Protein AF-A0A6B3H2T4-F1 (afdb_monomer)

pLDDT: mean 91.55, std 6.43, range [62.47, 96.56]

Sequence (38 aa):
YKANVEFFDDLGSPGGASKLGLIERDHAFVAGLPPQNQ

Mean predicted aligned error: 3.53 Å

Secondary structure (DSSP, 8-state):
-HHHHHTTTTT---S-GGGT-------HHHHTSPP---

Foldseek 3Di:
DVQVVVVCPVVPCVVDCPVVPDDPDGRPVVVPDDDPDD

Solvent-accessible surface area (ba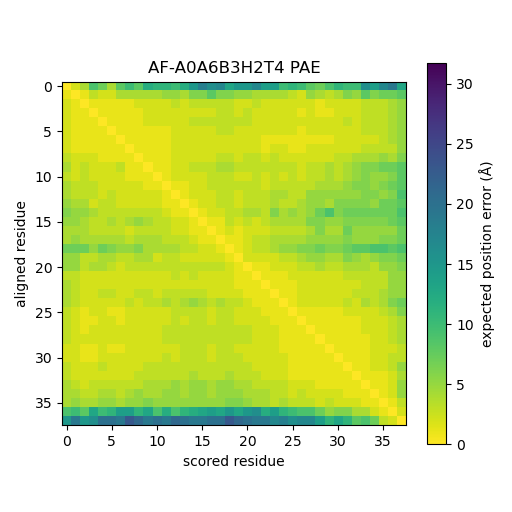ckbone atoms only — not comparable to full-atom values): 2744 Å² total; per-residue (Å²): 110,66,59,68,55,64,55,28,67,90,62,57,84,74,87,59,64,88,84,64,67,85,73,99,70,70,36,68,74,66,69,69,53,74,90,77,89,127

Structure (mmCIF, N/CA/C/O backbone):
data_AF-A0A6B3H2T4-F1
#
_entry.id   AF-A0A6B3H2T4-F1
#
loop_
_atom_site.group_PDB
_atom_site.id
_atom_site.type_symbol
_atom_site.label_atom_id
_atom_site.label_alt_id
_atom_site.label_comp_id
_atom_site.label_asym_id
_atom_site.label_entity_id
_atom_site.label_seq_id
_atom_site.pdbx_PDB_ins_code
_atom_site.Cartn_x
_atom_site.Cartn_y
_atom_site.Cartn_z
_atom_site.occupancy
_atom_site.B_iso_or_equiv
_atom_site.auth_seq_id
_atom_site.auth_comp_id
_atom_site.auth_asym_id
_atom_site.auth_atom_id
_atom_site.pdbx_PDB_model_num
ATOM 1 N N . TYR A 1 1 ? -4.665 -10.683 2.884 1.00 73.25 1 TYR A N 1
ATOM 2 C CA . TYR A 1 1 ? -3.824 -10.864 1.682 1.00 73.25 1 TYR A CA 1
ATOM 3 C C . TYR A 1 1 ? -4.277 -9.972 0.531 1.00 73.25 1 TYR A C 1
ATOM 5 O O . TYR A 1 1 ? -3.449 -9.223 0.041 1.00 73.25 1 TYR A O 1
ATOM 13 N N . LYS A 1 2 ? -5.573 -9.972 0.172 1.00 91.75 2 LYS A N 1
ATOM 14 C CA . LYS A 1 2 ? -6.151 -9.157 -0.914 1.00 91.75 2 LYS A CA 1
ATOM 15 C C . LYS A 1 2 ? -5.680 -7.692 -0.938 1.00 91.75 2 LYS A C 1
ATOM 17 O O . LYS A 1 2 ? -5.097 -7.278 -1.925 1.00 91.75 2 LYS A O 1
ATOM 22 N N . ALA A 1 3 ? -5.792 -6.977 0.185 1.00 94.88 3 ALA A N 1
ATOM 23 C CA . ALA A 1 3 ? -5.374 -5.573 0.272 1.00 94.88 3 ALA A CA 1
ATOM 24 C C . ALA A 1 3 ? -3.893 -5.329 -0.076 1.00 94.88 3 ALA A C 1
ATOM 26 O O . ALA A 1 3 ? -3.574 -4.326 -0.703 1.00 94.88 3 ALA A O 1
ATOM 27 N N . ASN A 1 4 ? -3.000 -6.253 0.295 1.00 93.88 4 ASN A N 1
ATOM 28 C CA . ASN A 1 4 ? -1.583 -6.133 -0.046 1.00 93.88 4 ASN A CA 1
ATOM 29 C C . ASN A 1 4 ? -1.349 -6.413 -1.526 1.00 93.88 4 ASN A C 1
ATOM 31 O O . ASN A 1 4 ? -0.539 -5.730 -2.124 1.00 93.88 4 ASN A O 1
ATOM 35 N N . VAL A 1 5 ? -2.019 -7.411 -2.107 1.00 94.50 5 VAL A N 1
ATOM 36 C CA . VAL A 1 5 ? -1.837 -7.761 -3.525 1.00 94.50 5 VAL A CA 1
ATOM 37 C C . VAL A 1 5 ? -2.389 -6.672 -4.428 1.00 94.50 5 VAL A C 1
ATOM 39 O O . VAL A 1 5 ? -1.671 -6.211 -5.301 1.00 94.50 5 VAL A O 1
ATOM 42 N N . GLU A 1 6 ? -3.608 -6.210 -4.161 1.00 95.19 6 GLU A N 1
ATOM 43 C CA . GLU A 1 6 ? -4.287 -5.191 -4.974 1.00 95.19 6 GLU A CA 1
ATOM 44 C C . GLU A 1 6 ? -3.651 -3.800 -4.818 1.00 95.19 6 GLU A C 1
ATOM 46 O O . GLU A 1 6 ? -3.831 -2.897 -5.638 1.00 95.19 6 GLU A O 1
ATOM 51 N N . PHE A 1 7 ? -2.812 -3.609 -3.796 1.00 94.81 7 PHE A N 1
ATOM 52 C CA . PHE A 1 7 ? -1.908 -2.468 -3.782 1.00 94.81 7 PHE A CA 1
ATOM 53 C C . PHE A 1 7 ? -0.922 -2.515 -4.973 1.00 94.81 7 PHE A C 1
ATOM 55 O O . PHE A 1 7 ? -0.511 -1.477 -5.473 1.00 94.81 7 PHE A O 1
ATOM 62 N N . PHE A 1 8 ? -0.546 -3.676 -5.489 1.00 94.81 8 PHE A N 1
ATOM 63 C CA . PHE A 1 8 ? 0.420 -3.768 -6.584 1.00 94.81 8 PHE A CA 1
ATOM 64 C C . PHE A 1 8 ? -0.212 -3.894 -7.977 1.00 94.81 8 PHE A C 1
ATOM 66 O O . PHE A 1 8 ? 0.546 -3.964 -8.938 1.00 94.81 8 PHE A O 1
ATOM 73 N N . ASP A 1 9 ? -1.541 -3.869 -8.131 1.00 93.75 9 ASP A N 1
ATOM 74 C CA . ASP A 1 9 ? -2.199 -4.123 -9.430 1.00 93.75 9 ASP A CA 1
ATOM 75 C C . ASP A 1 9 ? -1.728 -3.171 -10.545 1.00 93.75 9 ASP A C 1
ATOM 77 O O . ASP A 1 9 ? -1.339 -3.627 -11.620 1.00 93.75 9 ASP A O 1
ATOM 81 N N . ASP A 1 10 ? -1.667 -1.865 -10.269 1.00 89.12 10 ASP A N 1
ATOM 82 C CA . ASP A 1 10 ? -1.200 -0.861 -11.242 1.00 89.12 10 ASP A CA 1
ATOM 83 C C . ASP A 1 10 ? 0.331 -0.708 -11.260 1.00 89.12 10 ASP A C 1
ATOM 85 O O . ASP A 1 10 ? 0.915 -0.208 -12.222 1.00 89.12 10 ASP A O 1
ATOM 89 N N . LEU A 1 11 ? 0.996 -1.117 -10.177 1.00 91.81 11 LEU A N 1
ATOM 90 C CA . LEU A 1 11 ? 2.436 -0.940 -9.975 1.00 91.81 11 LEU A CA 1
ATOM 91 C C . LEU A 1 11 ? 3.255 -2.118 -10.529 1.00 91.81 11 LEU A C 1
ATOM 93 O O . LEU A 1 11 ? 4.444 -1.977 -10.824 1.00 91.81 11 LEU A O 1
ATOM 97 N N . GLY A 1 12 ? 2.634 -3.293 -10.636 1.00 91.25 12 GLY A N 1
ATOM 98 C CA . GLY A 1 12 ? 3.297 -4.559 -10.908 1.00 91.25 12 GLY A CA 1
ATOM 99 C C . GLY A 1 12 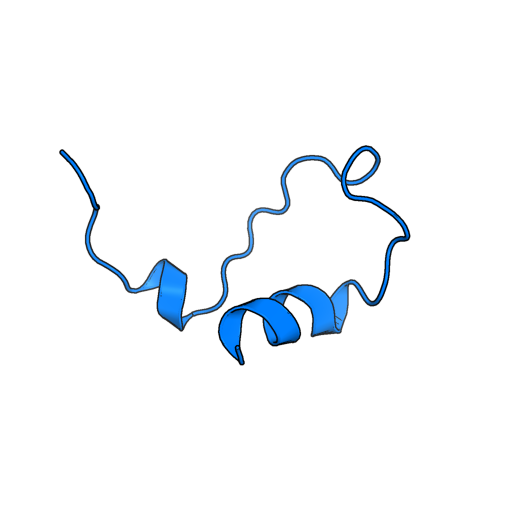? 4.325 -4.917 -9.830 1.00 91.25 12 GLY A C 1
ATOM 100 O O . GLY A 1 12 ? 4.131 -4.681 -8.638 1.00 91.25 12 GLY A O 1
ATOM 101 N N . SER A 1 13 ? 5.453 -5.494 -10.255 1.00 91.75 13 SER A N 1
ATOM 102 C CA . SER A 1 13 ? 6.580 -5.813 -9.371 1.00 91.75 13 SER A CA 1
ATOM 103 C C . SER A 1 13 ? 7.748 -4.847 -9.615 1.00 91.75 13 SER A C 1
ATOM 105 O O . SER A 1 13 ? 8.608 -5.131 -10.452 1.00 91.75 13 SER A O 1
ATOM 107 N N . PRO A 1 14 ? 7.839 -3.728 -8.874 1.00 90.94 14 PRO A N 1
ATOM 108 C CA . PRO A 1 14 ? 8.801 -2.655 -9.145 1.00 90.94 14 PRO A CA 1
ATOM 109 C C . PRO A 1 14 ? 10.258 -2.988 -8.777 1.00 90.94 14 PRO A C 1
ATOM 111 O O . PRO A 1 14 ? 11.150 -2.166 -8.972 1.00 90.94 14 PRO A O 1
ATOM 114 N N . GLY A 1 15 ? 10.526 -4.168 -8.206 1.00 91.50 15 GLY A N 1
ATOM 115 C CA . GLY A 1 15 ? 11.880 -4.586 -7.820 1.00 91.50 15 GLY A CA 1
ATOM 116 C C . GLY A 1 15 ? 12.462 -3.841 -6.609 1.00 91.50 15 GLY A C 1
ATOM 117 O O . GLY A 1 15 ? 13.651 -3.973 -6.330 1.00 91.50 15 GLY A O 1
ATOM 118 N N . GLY A 1 16 ? 11.643 -3.069 -5.885 1.00 91.31 16 GLY A N 1
ATOM 119 C CA . GLY A 1 16 ? 12.002 -2.408 -4.628 1.00 91.31 16 GLY A CA 1
ATOM 120 C C . GLY A 1 16 ? 11.307 -1.057 -4.432 1.00 91.31 16 GLY A C 1
ATOM 121 O O . GLY A 1 16 ? 11.063 -0.329 -5.390 1.00 91.31 16 GLY A O 1
ATOM 122 N N . ALA A 1 17 ? 11.013 -0.697 -3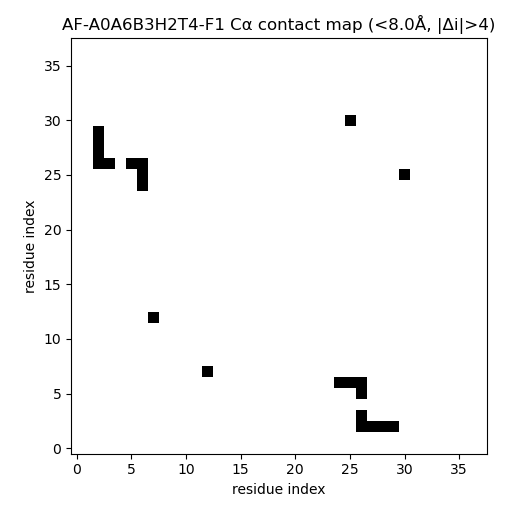.179 1.00 92.38 17 ALA A N 1
ATOM 123 C CA . ALA A 1 17 ? 10.288 0.537 -2.847 1.00 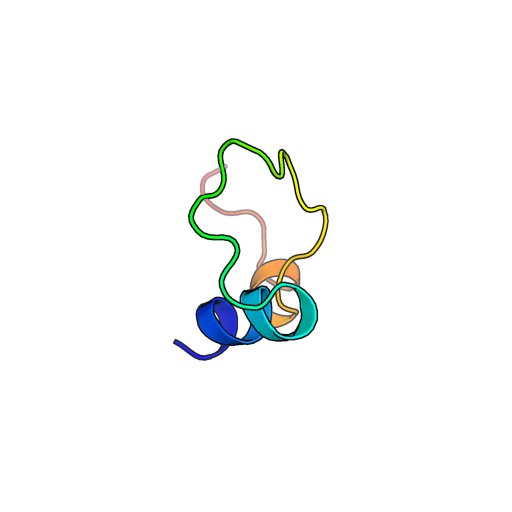92.38 17 ALA A CA 1
ATOM 124 C C . ALA A 1 17 ? 11.164 1.807 -2.866 1.00 92.38 17 ALA A C 1
ATOM 126 O O . ALA A 1 17 ? 10.650 2.908 -3.040 1.00 92.38 17 ALA A O 1
ATOM 127 N N . SER A 1 18 ? 12.491 1.679 -2.729 1.00 91.06 18 SER A N 1
ATOM 128 C CA . SER A 1 18 ? 13.410 2.816 -2.534 1.00 91.06 18 SER A CA 1
ATOM 129 C C . SER A 1 18 ? 13.393 3.860 -3.656 1.00 91.06 18 SER A C 1
ATOM 131 O O . SER A 1 18 ? 13.771 5.001 -3.419 1.00 91.06 18 SER A O 1
ATOM 133 N N . LYS A 1 19 ? 12.979 3.483 -4.873 1.00 88.12 19 LYS A N 1
ATOM 134 C CA . LYS A 1 19 ? 12.911 4.383 -6.038 1.00 88.12 19 LYS A CA 1
ATOM 135 C C . LYS A 1 19 ? 11.533 5.023 -6.245 1.00 88.12 19 LYS A C 1
ATOM 137 O O . LYS A 1 19 ? 11.424 5.925 -7.065 1.00 88.12 19 LYS A O 1
ATOM 142 N N . LEU A 1 20 ? 10.501 4.538 -5.550 1.00 89.00 20 LEU A N 1
ATOM 143 C CA . LEU A 1 20 ? 9.108 4.952 -5.755 1.00 89.00 20 LEU A CA 1
ATOM 144 C C . LEU A 1 20 ? 8.670 6.072 -4.808 1.00 89.00 20 LEU A C 1
ATOM 146 O O . LEU A 1 20 ? 7.767 6.827 -5.147 1.00 89.00 20 LEU A O 1
ATOM 150 N N . GLY A 1 21 ? 9.313 6.202 -3.643 1.00 90.81 21 GLY A N 1
ATOM 151 C CA . GLY A 1 21 ? 8.878 7.153 -2.620 1.00 90.81 21 GLY A CA 1
ATOM 152 C C . GLY A 1 21 ? 7.503 6.795 -2.043 1.00 90.81 21 GLY A C 1
ATOM 153 O O . GLY A 1 21 ? 7.123 5.623 -2.013 1.00 90.81 21 GLY A O 1
ATOM 154 N N . LEU A 1 22 ? 6.774 7.801 -1.548 1.00 93.62 22 LEU A N 1
ATOM 155 C CA . LEU A 1 22 ? 5.405 7.628 -1.057 1.00 93.62 22 LEU A CA 1
ATOM 156 C C . LEU A 1 22 ? 4.438 7.483 -2.237 1.00 93.62 22 LEU A C 1
ATOM 158 O O . LEU A 1 22 ? 4.404 8.329 -3.126 1.00 93.62 22 LEU A O 1
ATOM 162 N N . ILE A 1 23 ? 3.615 6.439 -2.193 1.00 93.75 23 ILE A N 1
ATOM 163 C CA . ILE A 1 23 ? 2.476 6.262 -3.089 1.00 93.75 23 ILE A CA 1
ATOM 164 C C . ILE A 1 23 ? 1.228 6.557 -2.266 1.00 93.75 23 ILE A C 1
ATOM 166 O O . ILE A 1 23 ? 0.868 5.770 -1.395 1.00 93.75 23 ILE A O 1
ATOM 170 N N . GLU A 1 24 ? 0.580 7.688 -2.534 1.00 93.56 24 GLU A N 1
ATOM 171 C CA . GLU A 1 24 ? -0.638 8.129 -1.838 1.00 93.56 24 GLU A CA 1
ATOM 172 C C . GLU A 1 24 ? -1.873 7.347 -2.314 1.00 93.56 24 GLU A C 1
ATOM 174 O O . GLU A 1 24 ? -2.833 7.898 -2.851 1.00 93.56 24 GLU A O 1
ATOM 179 N N . ARG A 1 25 ? -1.832 6.022 -2.172 1.00 91.62 25 ARG A N 1
ATOM 180 C CA . ARG A 1 25 ? -2.935 5.134 -2.532 1.00 91.62 25 ARG A CA 1
ATOM 181 C C . ARG A 1 25 ? -2.952 3.929 -1.612 1.00 91.62 25 ARG A C 1
ATOM 183 O O . ARG A 1 25 ? -2.186 2.988 -1.802 1.00 91.62 25 ARG A O 1
ATOM 190 N N . ASP A 1 26 ? -3.909 3.925 -0.702 1.00 94.69 26 ASP A N 1
ATOM 191 C CA . ASP A 1 26 ? -4.230 2.758 0.103 1.00 94.69 26 ASP A CA 1
ATOM 192 C C . ASP A 1 26 ? -5.349 1.944 -0.540 1.00 94.69 26 ASP A C 1
ATOM 194 O O . ASP A 1 26 ? -6.257 2.466 -1.191 1.00 94.69 26 ASP A O 1
ATOM 198 N N . HIS A 1 27 ? -5.314 0.633 -0.323 1.00 95.81 27 HIS A N 1
ATOM 199 C CA . HIS A 1 27 ? -6.442 -0.219 -0.663 1.00 95.81 27 HIS A CA 1
ATOM 200 C C . HIS A 1 27 ? -7.672 0.181 0.178 1.00 95.81 27 HIS A C 1
ATOM 202 O O . HIS A 1 27 ? -7.546 0.403 1.384 1.00 95.81 27 HIS A O 1
ATOM 208 N N . ALA A 1 28 ? -8.872 0.199 -0.419 1.00 95.25 28 ALA A N 1
ATOM 209 C CA . ALA A 1 28 ? -10.102 0.727 0.197 1.00 95.25 28 ALA A CA 1
ATOM 210 C C . ALA A 1 28 ? -10.401 0.175 1.605 1.00 95.25 28 ALA A C 1
ATOM 212 O O . ALA A 1 28 ? -10.875 0.897 2.476 1.00 95.25 28 ALA A O 1
ATOM 213 N N . PHE A 1 29 ? -10.077 -1.099 1.848 1.00 95.31 29 PHE A N 1
ATOM 214 C CA . PHE A 1 29 ? -10.170 -1.707 3.180 1.00 95.31 29 PHE A CA 1
ATOM 215 C C . PHE A 1 29 ? -9.343 -0.968 4.245 1.00 95.31 29 PHE A C 1
ATOM 217 O O . PHE A 1 29 ? -9.852 -0.748 5.334 1.00 95.31 29 PHE A O 1
ATOM 224 N N . VAL A 1 30 ? -8.094 -0.596 3.942 1.00 95.38 30 VAL A N 1
ATOM 225 C CA . VAL A 1 30 ? -7.189 0.095 4.878 1.00 95.38 30 VAL A CA 1
ATOM 226 C C . VAL A 1 30 ? -7.615 1.551 5.051 1.00 95.38 30 VAL A C 1
ATOM 228 O O . VAL A 1 30 ? -7.710 2.020 6.180 1.00 95.38 30 VAL A O 1
ATOM 231 N N . ALA A 1 31 ? -7.965 2.229 3.952 1.00 95.38 31 ALA A N 1
ATOM 232 C CA . ALA A 1 31 ? -8.433 3.617 3.970 1.00 95.38 31 ALA A CA 1
ATOM 233 C C . ALA A 1 31 ? -9.724 3.820 4.792 1.00 95.38 31 ALA A C 1
ATOM 235 O O . ALA A 1 31 ? -9.969 4.908 5.302 1.00 95.38 31 ALA A O 1
ATOM 236 N N . GLY A 1 32 ? -10.557 2.781 4.917 1.00 95.44 32 GLY A N 1
ATOM 237 C CA . GLY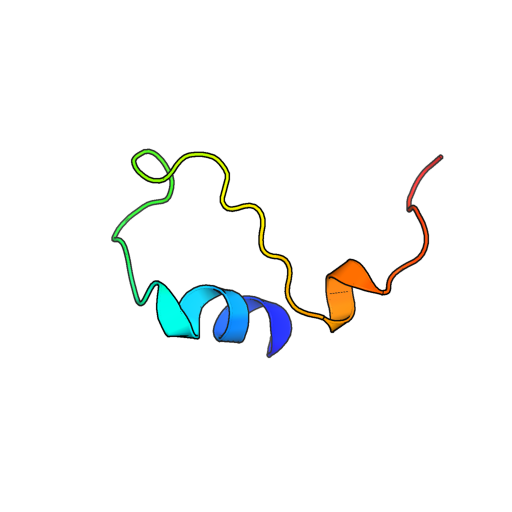 A 1 32 ? -11.794 2.815 5.701 1.00 95.44 32 GLY A CA 1
ATOM 238 C C . GLY A 1 32 ? -11.633 2.499 7.191 1.00 95.44 32 GLY A C 1
ATOM 239 O O . GLY A 1 32 ? -12.633 2.510 7.911 1.00 95.44 32 GLY A O 1
ATOM 240 N N . LEU A 1 33 ? -10.428 2.173 7.670 1.00 95.12 33 LEU A N 1
ATOM 241 C CA . LEU A 1 33 ? -10.216 1.869 9.085 1.00 95.12 33 LEU A CA 1
ATOM 242 C C . LEU A 1 33 ? -10.212 3.153 9.929 1.00 95.12 33 LEU A C 1
ATOM 244 O O . L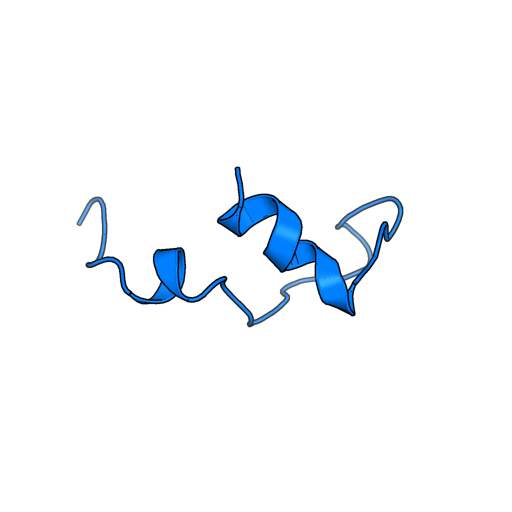EU A 1 33 ? -9.695 4.182 9.491 1.00 95.12 33 LEU A O 1
ATOM 248 N N . PRO A 1 34 ? -10.744 3.110 11.164 1.00 96.56 34 PRO A N 1
ATOM 249 C CA . PRO A 1 34 ? -10.573 4.215 12.098 1.00 96.56 34 PRO A CA 1
ATOM 250 C C . PRO A 1 34 ? -9.086 4.382 12.468 1.00 96.56 34 PRO A C 1
ATOM 252 O O . PRO A 1 34 ? -8.327 3.410 12.380 1.00 96.56 34 PRO A O 1
ATOM 255 N N . PRO A 1 35 ? -8.665 5.574 12.937 1.00 95.38 35 PRO A N 1
ATOM 256 C CA . PRO A 1 35 ? -7.312 5.789 13.441 1.00 95.38 35 PRO A CA 1
ATOM 257 C C . PRO A 1 35 ? -6.928 4.744 14.491 1.00 95.38 35 PRO A C 1
ATOM 259 O O . PRO A 1 35 ? -7.691 4.468 15.418 1.00 95.38 35 PRO A O 1
ATOM 262 N N . GLN A 1 36 ? -5.744 4.157 14.340 1.00 93.56 36 GLN A N 1
ATOM 263 C CA . GLN A 1 36 ? -5.237 3.131 15.246 1.00 93.56 36 GLN A CA 1
ATOM 264 C C . GLN A 1 36 ? -4.136 3.714 16.136 1.00 93.56 36 GLN A C 1
ATOM 266 O O . GLN A 1 36 ? -3.283 4.456 15.656 1.00 93.56 36 GLN A O 1
ATOM 271 N N . ASN A 1 37 ? -4.144 3.328 17.417 1.00 80.06 37 ASN A N 1
ATOM 272 C CA . ASN A 1 37 ? -3.096 3.627 18.400 1.00 80.06 37 ASN A CA 1
ATOM 273 C C . ASN A 1 37 ? -2.883 5.126 18.711 1.00 80.06 37 ASN A C 1
ATOM 275 O O . ASN A 1 37 ? -1.745 5.600 18.703 1.00 80.06 37 ASN A O 1
ATOM 279 N N . GLN A 1 38 ? -3.982 5.846 18.977 1.00 62.47 38 GLN A N 1
ATOM 280 C CA . GLN A 1 38 ? -3.946 7.214 19.518 1.00 62.47 38 GLN A CA 1
ATOM 281 C C . GLN A 1 38 ? -3.357 7.266 20.930 1.00 62.47 38 GLN A C 1
ATOM 283 O O . GLN A 1 38 ? -3.629 6.327 21.714 1.00 62.47 38 GLN A O 1
#

Radius of gyration: 11.82 Å; Cα contacts (8 Å, |Δi|>4): 11; chains: 1; bounding box: 25×19×31 Å

=== Feature glossary ===
Key to the feature types in this record:

— What the protein is —

Primary structure: the covalent order of the twenty standard amino acids along the backbone. Two proteins with the same sequence will (almost always) fold to the sa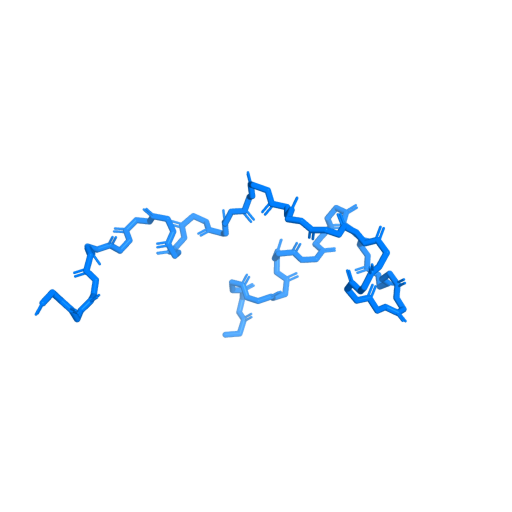me structure; two with 30% identity often share a fold but not the details.

Database cross-references. InterPro integrates a dozen domain/family signature databases into unified entries with residue-range hits. GO terms attach function/process/location labels with evidence codes. CATH codes position the fold in a four-level structural taxonomy. Organism is the NCBI-taxonomy species name.

— Where its atoms are —

The mmCIF block holds the 3D Cartesian coordinat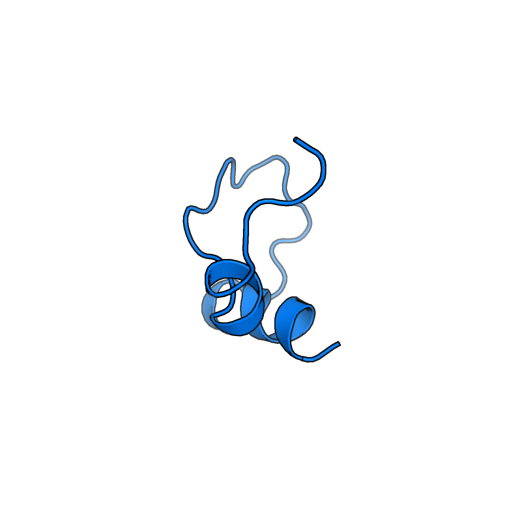es of each backbone atom (N, Cα, C, O) in ångströms. mmCIF is the PDB's canonical archive format — a tagged-loop text representation of the atomic model.

Six rendered views show the 3D structure from the faces of a cube — i.e. along ±x, ±y, ±z. Rendering representation is drawn randomly per protein from cartoon (secondary-structure ribbons), sticks (backbone bonds), or molecular surface; coloring is either N→C rainbow (blue at the N-terminus through red at the C-terminus) or one color per chain.

— Local backbone conformation —

DSSP 8-state secondary structure assigns each residue one of H (α-helix), G (3₁₀-helix), I (π-helix), E (extended β-strand), B (isolated β-bridge), T (hydrogen-bonded turn), S (bend), or '-' (coil). The assignment is computed from backbone hydrogen-bond geometry via the Kabsch–Sander algorithm.

P-SEA three-state annotation labels each residue as helix, strand, or coil based purely on the geometry of the Cα trace. It serves as a fallback when the full backbone (and thus DSSP) is unavailable.

The φ/ψ torsion pair specifies the backbone conformation at each residue. φ rotates about the N–Cα bond, ψ about the Cα–C bond. Steric clashes forbid most of the (φ, ψ) plane — the allowed regions (α-helix basin, β-sheet basin, left-handed helix) are the Ramachandran-allowed regions.

— Global shape and packing —

The geometric summary reports three shape descriptors. Rg (radius of gyration) measures how spread out the Cα atoms are about their centre of mass; compact globular proteins have small Rg, elongated or unfolded ones large. Cα contacts (<8 Å, |i−j|>4) count long-range residue pairs in spatial proximity — high for tightly packed folds, near zero for rods or random coil. The bounding-box extents give the protein's footprint along x, y, z in Å.

Accessible surface area quantifies burial. A residue with SASA near zero is packed into the hydrophobic core; one with SASA >100 Å² sits on the surface. Computed here via the Shrake–Rupley numerical algorithm with a 1.4 Å probe.

Plot images: a contact map (which residues are close in 3D, as an N×N binary image), a Ramachandran scatter (backbone torsion angles, revealing secondary-structure composition at a glance), and — for AlphaFold structures — a PAE heatmap (pairwise prediction confidence).

— Structural neighborhood —

The Foldseek 3Di string encodes local tertiary geometry as a 20-letter alphabet — one character per residue — derived from the relative positions of nearby Cα atoms. Unlike the amino-acid sequence, 3Di is a direct function of the 3D structure, so two proteins with the same fold have similar 3Di strings even at low sequence identity.

Nearest PDB neighbors are the top structural matches found by Foldseek when searching this structure against the entire Protein Data Bank. Each hit reports a TM-score (0 to 1; >0.5 almost always implies the same fold) and an E-value. These are *structural* homologs — they may share no detectable sequence similarity.

— Confidence and disorder —

For AlphaFold models, the B-factor field carries pLDDT — the model's own estimate of local accuracy on a 0–100 scale. Regions wi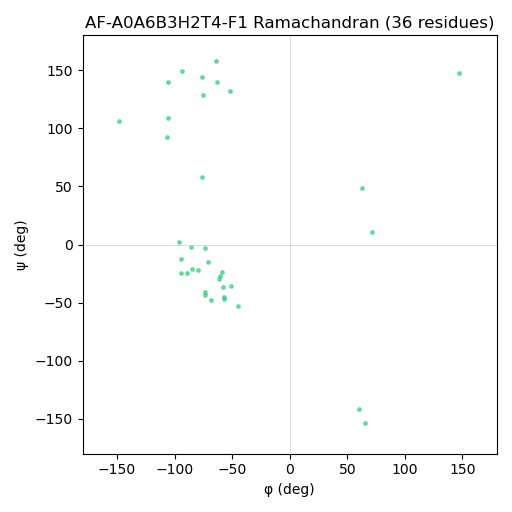th pLDDT<50 should be treated as essentially unmodeled; they often correspond to intrinsically disordered segments.

B-factor (Debye–Waller factor) reflects atomic displacement in the crystal lattice. It is an experimental observable (units Å²), not a prediction; low values mean the atom is pinned down, high values mean it moves or is heterogeneous across the crystal.

Predicted aligned error is AlphaFold's pairwise confidence. Unlike pLDDT (per-residue), PAE is per-residue-pair and captures whether two parts of the structure are correctly placed relative to each other. Units are ångströms of expected positional error.